Protein AF-A0A930TM40-F1 (afdb_monomer_lite)

Foldseek 3Di:
DVVLVPDPVNDCVVPPDPDDPVPDDDDDDDDPDDD

Radius of gyration: 14.43 Å; chains: 1; bounding box: 27×18×38 Å

Structure (mmCIF, N/CA/C/O backbone):
data_AF-A0A930TM40-F1
#
_entry.id   AF-A0A930TM40-F1
#
loop_
_atom_site.group_PDB
_atom_site.id
_atom_site.type_symbol
_atom_site.label_atom_id
_atom_site.label_alt_id
_atom_site.label_comp_id
_atom_site.label_asym_id
_atom_site.label_entity_id
_atom_site.label_seq_id
_atom_site.pdbx_PDB_ins_code
_atom_site.Cartn_x
_atom_site.Cartn_y
_atom_site.Cartn_z
_atom_site.occupancy
_atom_site.B_iso_or_equiv
_atom_site.auth_seq_id
_atom_site.auth_comp_id
_atom_site.auth_asym_id
_atom_site.auth_atom_id
_atom_site.pdbx_PDB_model_num
ATOM 1 N N . MET A 1 1 ? 4.961 6.875 1.620 1.00 76.38 1 MET A N 1
ATOM 2 C CA . MET A 1 1 ? 5.074 6.641 0.160 1.00 76.38 1 MET A CA 1
ATOM 3 C C . MET A 1 1 ? 6.381 7.153 -0.438 1.00 76.38 1 MET A C 1
ATOM 5 O O . MET A 1 1 ? 7.014 6.399 -1.162 1.00 76.38 1 MET A O 1
ATOM 9 N N . GLU A 1 2 ? 6.839 8.371 -0.122 1.00 80.12 2 GLU A N 1
ATOM 10 C CA . GLU A 1 2 ? 8.042 8.951 -0.758 1.00 80.12 2 GLU A CA 1
ATOM 11 C C . GLU A 1 2 ? 9.309 8.087 -0.679 1.00 80.12 2 GLU A C 1
ATOM 13 O O . GLU A 1 2 ? 10.010 7.939 -1.675 1.00 80.12 2 GLU A O 1
ATOM 18 N N . LYS A 1 3 ? 9.592 7.485 0.485 1.00 85.38 3 LYS A N 1
ATOM 19 C CA . LYS A 1 3 ? 10.769 6.617 0.669 1.00 85.38 3 LYS A CA 1
ATOM 20 C C . LYS A 1 3 ? 10.745 5.395 -0.252 1.00 85.38 3 LYS A C 1
ATOM 22 O O . LYS A 1 3 ? 11.776 5.029 -0.794 1.00 85.38 3 LYS A O 1
ATOM 27 N N . VAL A 1 4 ? 9.566 4.809 -0.458 1.00 84.31 4 VAL A N 1
ATOM 28 C CA . VAL A 1 4 ? 9.380 3.622 -1.309 1.00 84.31 4 VAL A CA 1
ATOM 29 C C . VAL A 1 4 ? 9.562 3.981 -2.783 1.00 84.31 4 VAL A C 1
ATOM 31 O O . VAL A 1 4 ? 10.176 3.226 -3.526 1.00 84.31 4 VAL A O 1
ATOM 34 N N . MET A 1 5 ? 9.081 5.154 -3.208 1.00 84.38 5 MET A N 1
ATOM 35 C CA . MET A 1 5 ? 9.217 5.600 -4.601 1.00 84.38 5 MET A CA 1
ATOM 36 C C . MET A 1 5 ? 10.646 6.004 -4.981 1.00 84.38 5 MET A C 1
ATOM 38 O O . MET A 1 5 ? 10.999 5.942 -6.155 1.00 84.38 5 MET A O 1
ATOM 42 N N . LYS A 1 6 ? 11.463 6.415 -4.005 1.00 87.56 6 LYS A N 1
ATOM 43 C CA . LYS A 1 6 ? 12.877 6.775 -4.201 1.00 87.56 6 LYS A CA 1
ATOM 44 C C . LYS A 1 6 ? 13.832 5.583 -4.035 1.00 87.56 6 LYS A C 1
ATOM 46 O O . LYS A 1 6 ? 15.036 5.752 -4.209 1.00 87.56 6 LYS A O 1
ATOM 51 N N . ASP A 1 7 ? 13.325 4.400 -3.691 1.00 87.12 7 ASP A N 1
ATOM 52 C CA . ASP A 1 7 ? 14.144 3.209 -3.465 1.00 87.12 7 ASP A CA 1
ATOM 53 C C . ASP A 1 7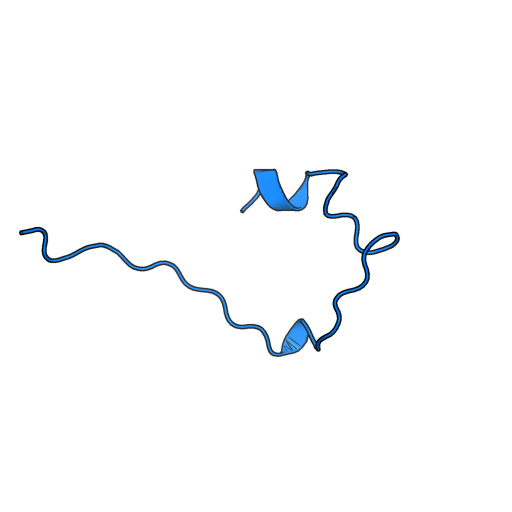 ? 14.588 2.583 -4.796 1.00 87.12 7 ASP A C 1
ATOM 55 O O . ASP A 1 7 ? 13.769 2.218 -5.643 1.00 87.12 7 ASP A O 1
ATOM 59 N N . SER A 1 8 ? 15.900 2.425 -4.977 1.00 85.44 8 SER A N 1
ATOM 60 C CA . SER A 1 8 ? 16.497 1.855 -6.189 1.00 85.44 8 SER A CA 1
ATOM 61 C C . SER A 1 8 ? 16.121 0.388 -6.417 1.00 85.44 8 SER A C 1
ATOM 63 O O . SER A 1 8 ? 16.105 -0.063 -7.562 1.00 85.44 8 SER A O 1
ATOM 65 N N . ARG A 1 9 ? 15.766 -0.353 -5.359 1.00 87.38 9 ARG A N 1
ATOM 66 C CA . ARG A 1 9 ? 15.333 -1.760 -5.434 1.00 87.38 9 ARG A CA 1
ATOM 67 C C . ARG A 1 9 ? 13.946 -1.907 -6.054 1.00 87.38 9 ARG A C 1
ATOM 69 O O . ARG A 1 9 ? 13.620 -2.961 -6.588 1.00 87.38 9 ARG A O 1
ATOM 76 N N . MET A 1 10 ? 13.146 -0.842 -6.021 1.00 81.69 10 MET A N 1
ATOM 77 C CA . MET A 1 10 ? 11.784 -0.797 -6.564 1.00 81.69 10 MET A CA 1
ATOM 78 C C . MET A 1 10 ? 11.751 -0.294 -8.016 1.00 81.69 10 MET A C 1
ATOM 80 O O . MET A 1 10 ? 10.706 0.124 -8.522 1.00 81.69 10 MET A O 1
ATOM 84 N N . ASN A 1 11 ? 12.895 -0.314 -8.707 1.00 82.50 11 ASN A N 1
ATOM 85 C CA . ASN A 1 11 ? 13.000 0.148 -10.082 1.00 82.50 11 ASN A CA 1
ATOM 86 C C . ASN A 1 11 ? 12.185 -0.743 -11.035 1.00 82.50 11 ASN A C 1
ATOM 88 O O . ASN A 1 11 ? 12.512 -1.905 -11.280 1.00 82.50 11 ASN A O 1
ATOM 92 N N . LYS A 1 12 ? 11.149 -0.153 -11.640 1.00 77.69 12 LYS A N 1
ATOM 93 C CA . LYS A 1 12 ? 10.232 -0.826 -12.574 1.00 77.69 12 LYS A CA 1
ATOM 94 C C . LYS A 1 12 ? 10.911 -1.366 -13.838 1.00 77.69 12 LYS A C 1
ATOM 96 O O . LYS A 1 12 ? 10.338 -2.221 -14.499 1.00 77.69 12 LYS A O 1
ATOM 101 N N . LYS A 1 13 ? 12.108 -0.873 -14.192 1.00 79.75 13 LYS A N 1
ATOM 102 C CA . LYS A 1 13 ? 12.871 -1.370 -15.351 1.00 79.75 13 LYS A CA 1
ATOM 103 C C . LYS A 1 13 ? 13.471 -2.753 -15.103 1.00 79.75 1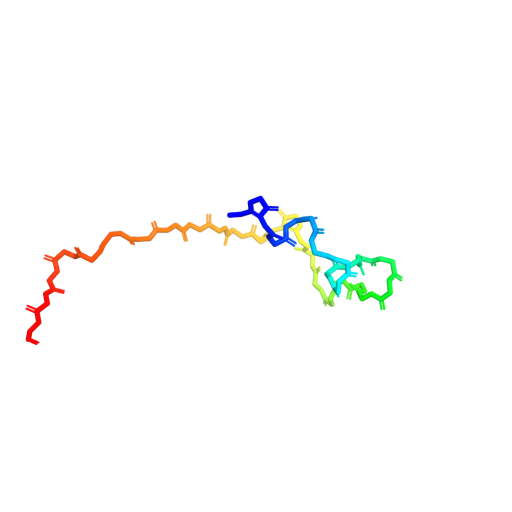3 LYS A C 1
ATOM 105 O O . LYS A 1 13 ? 13.523 -3.553 -16.027 1.00 79.75 13 LYS A O 1
ATOM 110 N N . SER A 1 14 ? 13.937 -3.018 -13.882 1.00 81.12 14 SER A N 1
ATOM 111 C CA . SER A 1 14 ? 14.509 -4.315 -13.497 1.00 81.12 14 SER A CA 1
ATOM 112 C C . SER A 1 14 ? 13.471 -5.257 -12.896 1.00 81.12 14 SER A C 1
ATOM 114 O O . SER A 1 14 ? 13.658 -6.466 -12.940 1.00 81.12 14 SER A O 1
ATOM 116 N N . ASN A 1 15 ? 12.390 -4.711 -12.334 1.00 78.44 15 ASN A N 1
ATOM 117 C CA . ASN A 1 15 ? 11.310 -5.474 -11.722 1.00 78.44 15 ASN A CA 1
ATOM 118 C C . ASN A 1 15 ? 9.949 -4.997 -12.265 1.00 78.44 15 ASN A C 1
ATOM 120 O O . ASN A 1 15 ? 9.295 -4.152 -11.642 1.00 78.44 15 ASN A O 1
ATOM 124 N N . PRO A 1 16 ? 9.553 -5.454 -13.467 1.00 82.31 16 PRO A N 1
ATOM 125 C CA . PRO A 1 16 ? 8.260 -5.111 -14.035 1.00 82.31 16 PRO A CA 1
ATOM 126 C C . PRO A 1 16 ? 7.139 -5.715 -13.187 1.00 82.31 16 PRO A C 1
ATOM 128 O O . PRO A 1 16 ? 7.217 -6.849 -12.720 1.00 82.31 16 PRO A O 1
ATOM 131 N N . ME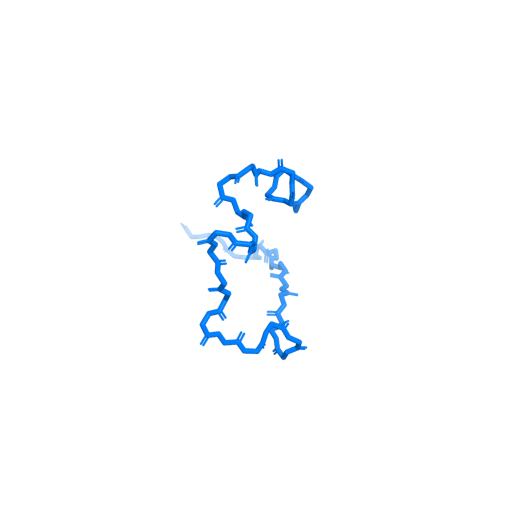T A 1 17 ? 6.074 -4.943 -12.994 1.00 86.19 17 MET A N 1
ATOM 132 C CA . MET A 1 17 ? 4.925 -5.386 -12.208 1.00 86.19 17 MET A CA 1
ATOM 133 C C . MET A 1 17 ? 4.189 -6.508 -12.957 1.00 86.19 17 MET A C 1
ATOM 135 O O . MET A 1 17 ? 3.822 -6.299 -14.114 1.00 86.19 17 MET A O 1
ATOM 139 N N . PRO A 1 18 ? 3.907 -7.664 -12.327 1.00 89.81 18 PRO A N 1
ATOM 140 C CA . PRO A 1 18 ? 3.242 -8.790 -12.990 1.00 89.81 18 PRO A CA 1
ATOM 141 C C . PRO A 1 18 ? 1.722 -8.590 -13.159 1.00 89.81 18 PRO A C 1
ATOM 143 O O . PRO A 1 18 ? 0.997 -9.528 -13.474 1.00 89.81 18 PRO A O 1
ATOM 146 N N . PHE A 1 19 ? 1.221 -7.376 -12.924 1.00 89.50 19 PHE A N 1
ATOM 147 C CA . PHE A 1 19 ? -0.190 -7.017 -12.999 1.00 89.50 19 PHE A CA 1
ATOM 148 C C . PHE A 1 19 ? -0.363 -5.559 -13.440 1.00 89.50 19 PHE A C 1
ATOM 150 O O . PHE A 1 19 ? 0.576 -4.759 -13.426 1.00 89.50 19 PHE A O 1
ATOM 157 N N . ASP A 1 20 ? -1.591 -5.203 -13.811 1.00 88.25 20 ASP A N 1
ATOM 158 C CA . ASP A 1 20 ? -1.941 -3.851 -14.239 1.00 88.25 20 ASP A CA 1
ATOM 159 C C . ASP A 1 20 ? -2.002 -2.882 -13.051 1.00 88.25 20 ASP A C 1
ATOM 161 O O . ASP A 1 20 ? -3.009 -2.773 -12.348 1.00 88.25 20 ASP A O 1
ATOM 165 N N . GLY A 1 21 ? -0.907 -2.150 -12.848 1.00 86.06 21 GLY A N 1
ATOM 166 C CA . GLY A 1 21 ? -0.795 -1.139 -11.798 1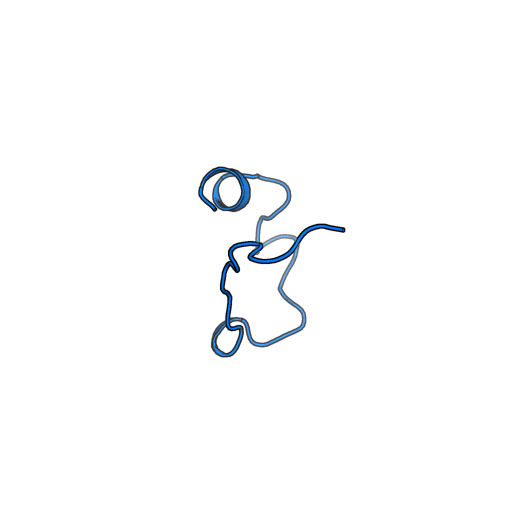.00 86.06 21 GLY A CA 1
ATOM 167 C C . GLY A 1 21 ? -1.822 -0.006 -11.896 1.00 86.06 21 GLY A C 1
ATOM 168 O O . GLY A 1 21 ? -2.038 0.677 -10.901 1.00 86.06 21 GLY A O 1
ATOM 169 N N . SER A 1 22 ? -2.481 0.179 -13.043 1.00 88.88 22 SER A N 1
ATOM 170 C CA . SER A 1 22 ? -3.508 1.212 -13.237 1.00 88.88 22 SER A CA 1
ATOM 171 C C . SER A 1 22 ? -4.790 0.905 -12.462 1.00 88.88 22 SER A C 1
ATOM 173 O O . SER A 1 22 ? -5.520 1.817 -12.088 1.00 88.88 22 SER A O 1
ATOM 175 N N . ARG A 1 23 ? -5.060 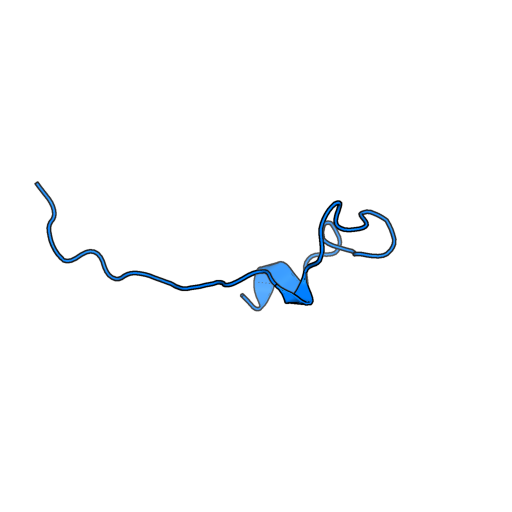-0.381 -12.199 1.00 93.12 23 ARG A N 1
ATOM 176 C CA . ARG A 1 23 ? -6.226 -0.854 -11.433 1.00 93.12 23 ARG A CA 1
ATOM 177 C C . ARG A 1 23 ? -5.917 -1.129 -9.962 1.00 93.12 23 ARG A C 1
ATOM 179 O O . ARG A 1 23 ? -6.789 -1.572 -9.221 1.00 93.12 23 ARG A O 1
ATOM 186 N N . MET A 1 24 ? -4.684 -0.886 -9.531 1.00 90.38 24 MET A N 1
ATOM 187 C CA . MET A 1 24 ? -4.276 -1.086 -8.148 1.00 90.38 24 MET A CA 1
ATOM 188 C C . MET A 1 24 ? -4.763 0.083 -7.284 1.00 90.38 24 MET A C 1
ATOM 190 O O . MET A 1 24 ? -4.373 1.228 -7.502 1.00 90.38 24 MET A O 1
ATOM 194 N N . ILE A 1 25 ? -5.602 -0.214 -6.291 1.00 93.38 25 ILE A N 1
ATOM 195 C CA . ILE A 1 25 ? -6.130 0.771 -5.340 1.00 93.38 25 ILE A CA 1
ATOM 196 C C . ILE A 1 25 ? -5.347 0.653 -4.032 1.00 93.38 25 ILE A C 1
ATOM 198 O O . ILE A 1 25 ? -5.218 -0.437 -3.479 1.00 93.38 25 ILE A O 1
ATOM 202 N N . PHE A 1 26 ? -4.841 1.779 -3.529 1.00 91.25 26 PHE A N 1
ATOM 203 C CA . PHE A 1 26 ? -4.168 1.859 -2.235 1.00 91.25 26 PHE A CA 1
ATOM 204 C C . PHE A 1 26 ? -4.924 2.786 -1.290 1.00 91.25 26 PHE A C 1
ATOM 206 O O . PHE A 1 26 ? -5.384 3.851 -1.697 1.00 91.25 26 PHE A O 1
ATOM 213 N N . GLY A 1 27 ? -4.979 2.409 -0.016 1.00 92.88 27 GLY A N 1
ATOM 214 C CA . GLY A 1 27 ? -5.542 3.219 1.056 1.00 92.88 27 GLY A CA 1
ATOM 215 C C . GLY A 1 27 ? -4.850 2.918 2.380 1.00 92.88 27 GLY A C 1
ATOM 216 O O . GLY A 1 27 ? -4.236 1.864 2.547 1.00 92.88 27 GLY A O 1
ATOM 217 N N . SER A 1 28 ? -4.929 3.863 3.309 1.00 90.50 28 SER A N 1
ATOM 218 C CA . SER A 1 28 ? -4.522 3.668 4.699 1.00 90.50 28 SER A CA 1
ATOM 219 C C . SER A 1 28 ? -5.757 3.605 5.579 1.00 90.50 28 SER A C 1
ATOM 221 O O . SER A 1 28 ? -6.727 4.318 5.328 1.00 90.50 28 SER A O 1
ATOM 223 N N . PHE A 1 29 ? -5.688 2.818 6.643 1.00 94.06 29 PHE A N 1
ATOM 224 C CA . PHE A 1 29 ? -6.736 2.746 7.651 1.00 94.06 29 PHE A CA 1
ATOM 225 C C . PHE A 1 29 ? -6.186 3.241 8.983 1.00 94.06 29 PHE A C 1
ATOM 227 O O . PHE A 1 29 ? -5.026 2.988 9.312 1.00 94.06 29 PHE A O 1
ATOM 234 N N . GLN A 1 30 ? -7.020 3.955 9.733 1.00 95.19 30 GLN A N 1
ATOM 235 C CA . GLN A 1 30 ? -6.742 4.271 11.126 1.00 95.19 30 GLN A CA 1
ATOM 236 C C . GLN A 1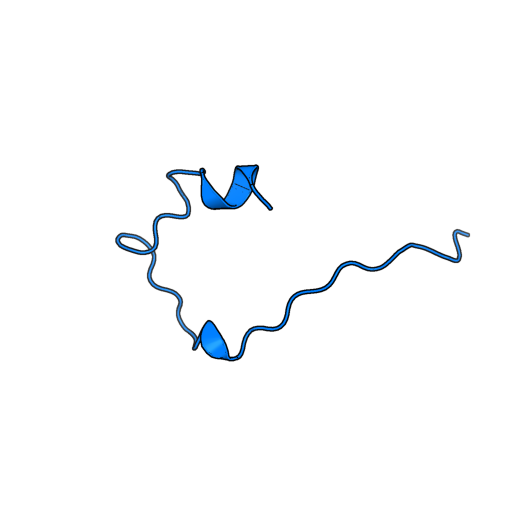 30 ? -7.286 3.137 11.993 1.00 95.19 30 GLN A C 1
ATOM 238 O O . GLN A 1 30 ? -8.417 2.694 11.794 1.00 95.19 30 GLN A O 1
ATOM 243 N N . ILE A 1 31 ? -6.478 2.666 12.940 1.00 94.88 31 ILE A N 1
ATOM 244 C CA . ILE A 1 31 ? -6.929 1.696 13.938 1.00 94.88 31 ILE A CA 1
ATOM 245 C C . ILE A 1 31 ? -7.894 2.422 14.877 1.00 94.88 31 ILE A C 1
ATOM 247 O O . ILE A 1 31 ? -7.551 3.469 15.426 1.00 94.88 31 ILE A O 1
ATOM 251 N N . VAL A 1 32 ? -9.110 1.892 15.008 1.00 95.62 32 VAL A N 1
ATOM 252 C CA . VAL A 1 32 ? -10.182 2.479 15.835 1.00 95.62 32 VAL A CA 1
ATOM 253 C C . VAL A 1 32 ? -10.536 1.632 17.060 1.00 95.62 32 VAL A C 1
ATOM 255 O O . VAL A 1 32 ? -11.244 2.116 17.936 1.00 95.62 32 VAL A O 1
ATOM 258 N N . VAL A 1 33 ? -10.043 0.393 17.133 1.00 94.62 33 VAL A N 1
ATOM 259 C CA . VAL A 1 33 ? -10.205 -0.536 18.261 1.00 94.62 33 VAL A CA 1
ATOM 260 C C . VAL A 1 33 ? -8.869 -1.247 18.469 1.00 94.62 33 VAL A C 1
ATOM 262 O O . VAL A 1 33 ? -8.262 -1.671 17.485 1.00 94.62 33 VAL A O 1
ATOM 265 N N . ASP A 1 34 ? -8.433 -1.351 19.723 1.00 86.06 34 ASP A N 1
ATOM 266 C CA . ASP A 1 34 ? -7.242 -2.085 20.169 1.00 86.06 34 ASP A CA 1
ATOM 267 C C . ASP A 1 34 ? -7.639 -2.843 21.453 1.00 86.06 34 ASP A C 1
ATOM 269 O O . ASP A 1 34 ? -8.230 -2.225 22.345 1.00 86.06 34 ASP A O 1
ATOM 273 N N . GLU A 1 35 ? -7.423 -4.163 21.499 1.00 74.62 35 GLU A N 1
ATOM 274 C CA . GLU A 1 35 ? -7.777 -5.062 22.623 1.00 74.62 35 GLU A CA 1
ATOM 275 C C . GLU A 1 35 ? -6.548 -5.450 23.451 1.00 74.62 35 GLU A C 1
ATOM 277 O O . GLU A 1 35 ? -5.512 -5.815 22.848 1.00 74.62 35 GLU A O 1
#

pLDDT: mean 86.77, std 5.7, range [74.62, 95.62]

Secondary structure (DSSP, 8-state):
-HHHHT-GGG-TTTS--SS-GGG------------

Sequence (35 aa):
MEKVMKDSRMNKKSNPMPFDGSRMIFGSFQIVVDE